Protein AF-A0AAN4ZC76-F1 (afdb_monomer_lite)

Radius of gyration: 26.22 Å; chains: 1; bounding box: 28×98×40 Å

Foldseek 3Di:
DDDDDDPPPPPPPVVVVVVVVVVVVVVVVVVVVVVVLVVPKPKPFPDPVLVVLLVVLCVPDPPPVQVSQVSSQVVCCVPPNDAKKKWKQAPVGIHIDHDADDDDDPGKIWTQDPRMIIIMDGHD

Sequence (124 aa):
GSHLSVNSRDQLSLHPIMTRLLLIFLLLTVTLYSARTMRSNDANCRSNKLKELILETIGMYPHQYSYQAKYLKQEAESRFGNWWSAVIVSDRGGYGMSAVYDEYRNTSCEMNLFDVYYWVGRTC

pLDDT: mean 74.57, std 17.0, range [35.72, 93.25]

Structure (mmCIF, N/CA/C/O backbone):
data_AF-A0AAN4ZC76-F1
#
_entry.id   AF-A0AAN4ZC76-F1
#
loop_
_atom_site.group_PDB
_atom_site.id
_atom_site.type_symbol
_atom_site.label_atom_id
_atom_site.label_alt_id
_atom_site.label_comp_id
_atom_site.label_asym_id
_atom_site.label_entity_id
_atom_site.label_seq_id
_atom_site.pdbx_PDB_ins_code
_atom_site.Cartn_x
_atom_site.Cartn_y
_atom_site.Cartn_z
_atom_site.occupancy
_atom_site.B_iso_or_equiv
_atom_site.auth_seq_id
_atom_site.auth_comp_id
_atom_site.auth_asym_id
_atom_site.auth_atom_id
_atom_site.pdbx_PDB_model_num
ATOM 1 N N . GLY A 1 1 ? 10.153 78.794 -26.821 1.00 36.81 1 GLY A N 1
ATOM 2 C CA . GLY A 1 1 ? 8.885 78.086 -27.066 1.00 36.81 1 GLY A CA 1
ATOM 3 C C . GLY A 1 1 ? 8.902 76.796 -26.284 1.00 36.81 1 GLY A C 1
ATOM 4 O O . GLY A 1 1 ? 9.776 75.977 -26.515 1.00 36.81 1 GLY A O 1
ATOM 5 N N . SER A 1 2 ? 8.014 76.670 -25.306 1.00 49.47 2 SER A N 1
ATOM 6 C CA . SER A 1 2 ? 7.822 75.496 -24.454 1.00 49.47 2 SER A CA 1
ATOM 7 C C . SER A 1 2 ? 7.065 74.399 -25.201 1.00 49.47 2 SER A C 1
ATOM 9 O O . SER A 1 2 ? 5.961 74.665 -25.664 1.00 49.47 2 SER A O 1
ATOM 11 N N . HIS A 1 3 ? 7.596 73.176 -25.261 1.00 41.91 3 HIS A N 1
ATOM 12 C CA . HIS A 1 3 ? 6.807 72.000 -25.637 1.00 41.91 3 HIS A CA 1
ATOM 13 C C . HIS A 1 3 ? 7.196 70.777 -24.789 1.00 41.91 3 HIS A C 1
ATOM 15 O O . HIS A 1 3 ? 8.240 70.166 -24.981 1.00 41.91 3 HIS A O 1
ATOM 21 N N . LEU A 1 4 ? 6.310 70.496 -23.826 1.00 47.53 4 LEU A N 1
ATOM 22 C CA . LEU A 1 4 ? 5.856 69.188 -23.337 1.00 47.53 4 LEU A CA 1
ATOM 23 C C . LEU A 1 4 ? 6.913 68.134 -22.953 1.00 47.53 4 LEU A C 1
ATOM 25 O O . LEU A 1 4 ? 7.309 67.284 -23.743 1.00 47.53 4 LEU A O 1
ATOM 29 N N . SER A 1 5 ? 7.233 68.119 -21.655 1.00 41.19 5 SER A N 1
ATOM 30 C CA . SER A 1 5 ? 7.713 66.933 -20.939 1.00 41.19 5 SER A CA 1
ATOM 31 C C . SER A 1 5 ? 6.567 65.920 -20.833 1.00 41.19 5 SER A C 1
ATOM 33 O O . SER A 1 5 ? 5.610 66.133 -20.086 1.00 41.19 5 SER A O 1
ATOM 35 N N . VAL A 1 6 ? 6.636 64.837 -21.610 1.00 50.28 6 VAL A N 1
ATOM 36 C CA . VAL A 1 6 ? 5.796 63.654 -21.395 1.00 50.28 6 VAL A CA 1
ATOM 37 C C . VAL A 1 6 ? 6.330 62.936 -20.157 1.00 50.28 6 VAL A C 1
ATOM 39 O O . VAL A 1 6 ? 7.500 62.569 -20.074 1.00 50.28 6 VAL A O 1
ATOM 42 N N . ASN A 1 7 ? 5.460 62.800 -19.162 1.00 49.47 7 ASN A N 1
ATOM 43 C CA . ASN A 1 7 ? 5.750 62.261 -17.843 1.00 49.47 7 ASN A CA 1
ATOM 44 C C . ASN A 1 7 ? 6.041 60.745 -17.920 1.00 49.47 7 ASN A C 1
ATOM 46 O O . ASN A 1 7 ? 5.136 59.927 -17.811 1.00 49.47 7 ASN A O 1
ATOM 50 N N . SER A 1 8 ? 7.310 60.357 -18.085 1.00 48.59 8 SER A N 1
ATOM 51 C CA . SER A 1 8 ? 7.774 58.952 -18.138 1.00 48.59 8 SER A CA 1
ATOM 52 C C . SER A 1 8 ? 7.783 58.210 -16.788 1.00 48.59 8 SER A C 1
ATOM 54 O O . SER A 1 8 ? 8.488 57.212 -16.637 1.00 48.59 8 SER A O 1
ATOM 56 N N . ARG A 1 9 ? 7.045 58.671 -15.768 1.00 48.72 9 ARG A N 1
ATOM 57 C CA . ARG A 1 9 ? 7.087 58.060 -14.423 1.00 48.72 9 ARG A CA 1
ATOM 58 C C . ARG A 1 9 ? 6.184 56.836 -14.243 1.00 48.72 9 ARG A C 1
ATOM 60 O O . ARG A 1 9 ? 6.401 56.093 -13.292 1.00 48.72 9 ARG A O 1
ATOM 67 N N . ASP A 1 10 ? 5.270 56.564 -15.173 1.00 49.28 10 ASP A N 1
ATOM 68 C CA . ASP A 1 10 ? 4.301 55.464 -15.029 1.00 49.28 10 ASP A CA 1
ATOM 69 C C . ASP A 1 10 ? 4.747 54.127 -15.653 1.00 49.28 10 ASP A C 1
ATOM 71 O O . ASP A 1 10 ? 4.089 53.108 -15.460 1.00 49.28 10 ASP A O 1
ATOM 75 N N . GLN A 1 11 ? 5.886 54.073 -16.359 1.00 48.59 11 GLN A N 1
ATOM 76 C CA . GLN A 1 11 ? 6.386 52.813 -16.942 1.00 48.59 11 GLN A CA 1
ATOM 77 C C . GLN A 1 11 ? 7.350 52.022 -16.042 1.00 48.59 11 GLN A C 1
ATOM 79 O O . GLN A 1 11 ? 7.559 50.832 -16.273 1.00 48.59 11 GLN A O 1
ATOM 84 N N . LEU A 1 12 ? 7.932 52.635 -15.004 1.00 52.31 12 LEU A N 1
ATOM 85 C CA . LEU A 1 12 ? 9.055 52.025 -14.276 1.00 52.31 12 LEU A CA 1
ATOM 86 C C . LEU A 1 12 ? 8.647 51.102 -13.109 1.00 52.31 12 LEU A C 1
ATOM 88 O O . LEU A 1 12 ? 9.490 50.387 -12.573 1.00 52.31 12 LEU A O 1
ATOM 92 N N . SER A 1 13 ? 7.372 51.082 -12.712 1.00 54.84 13 SER A N 1
ATOM 93 C CA . SER A 1 13 ? 6.875 50.272 -11.584 1.00 54.84 13 SER A CA 1
ATOM 94 C C . SER A 1 13 ? 6.079 49.028 -12.001 1.00 54.84 13 SER A C 1
ATOM 96 O O . SER A 1 13 ? 5.836 48.153 -11.169 1.00 54.84 13 SER A O 1
ATOM 98 N N . LEU A 1 14 ? 5.708 48.903 -13.282 1.00 56.44 14 LEU A N 1
ATOM 99 C CA . LEU A 1 14 ? 4.842 47.823 -13.771 1.00 56.44 14 LEU A CA 1
ATOM 100 C C . LEU A 1 14 ? 5.586 46.482 -13.905 1.00 56.44 14 LEU A C 1
ATOM 102 O O . LEU A 1 14 ? 5.042 45.429 -13.577 1.00 56.44 14 LEU A O 1
ATOM 106 N N . HIS A 1 15 ? 6.860 46.519 -14.307 1.00 61.53 15 HIS A N 1
ATOM 107 C CA . HIS A 1 15 ? 7.704 45.332 -14.481 1.00 61.53 15 HIS A CA 1
ATOM 108 C C . HIS A 1 15 ? 7.836 44.450 -13.225 1.00 61.53 15 HIS A C 1
ATOM 110 O O . HIS A 1 15 ? 7.554 43.256 -13.322 1.00 61.53 15 HIS A O 1
ATOM 116 N N . PRO A 1 16 ? 8.218 44.966 -12.039 1.00 66.06 16 PRO A N 1
ATOM 117 C CA . PRO A 1 16 ? 8.374 44.119 -10.856 1.00 66.06 16 PRO A CA 1
ATOM 118 C C . PRO A 1 16 ? 7.042 43.540 -10.358 1.00 66.06 16 PRO A C 1
ATOM 120 O O . PRO A 1 16 ? 7.027 42.443 -9.800 1.00 66.06 16 PRO A O 1
ATOM 123 N N . ILE A 1 17 ? 5.925 44.241 -10.577 1.00 75.81 17 ILE A N 1
ATOM 124 C CA . ILE A 1 17 ? 4.582 43.774 -10.205 1.00 75.81 17 ILE A CA 1
ATOM 125 C C . ILE A 1 17 ? 4.143 42.644 -11.142 1.00 75.81 17 ILE A C 1
ATOM 127 O O . ILE A 1 17 ? 3.708 41.593 -10.670 1.00 75.81 17 ILE A O 1
ATOM 131 N N . MET A 1 18 ? 4.332 42.808 -12.455 1.00 74.88 18 MET A N 1
ATOM 132 C CA . MET A 1 18 ? 4.025 41.773 -13.447 1.00 74.88 18 MET A CA 1
ATOM 133 C C . MET A 1 18 ? 4.874 40.513 -13.251 1.00 74.88 18 MET A C 1
ATOM 135 O O . MET A 1 18 ? 4.334 39.410 -13.299 1.00 74.88 18 MET A O 1
ATOM 139 N N . THR A 1 19 ? 6.169 40.647 -12.946 1.00 81.50 19 THR A N 1
ATOM 140 C CA . THR A 1 19 ? 7.039 39.492 -12.665 1.00 81.50 19 THR A CA 1
ATOM 141 C C . THR A 1 19 ? 6.596 38.737 -11.411 1.00 81.50 19 THR A C 1
ATOM 143 O O . THR A 1 19 ? 6.563 37.508 -11.411 1.00 81.50 19 THR A O 1
ATOM 146 N N . ARG A 1 20 ? 6.197 39.445 -10.344 1.00 83.50 20 ARG A N 1
ATOM 147 C CA . ARG A 1 20 ? 5.664 38.810 -9.125 1.00 83.50 20 ARG A CA 1
ATOM 148 C C . ARG A 1 20 ? 4.353 38.076 -9.392 1.00 83.50 20 ARG A C 1
ATOM 150 O O . ARG A 1 20 ? 4.195 36.950 -8.931 1.00 83.50 20 ARG A O 1
ATOM 157 N N . LEU A 1 21 ? 3.444 38.675 -10.160 1.00 87.81 21 LEU A N 1
ATOM 158 C CA . LEU A 1 21 ? 2.188 38.033 -10.550 1.00 87.81 21 LEU A CA 1
ATOM 159 C C . LEU A 1 21 ? 2.433 36.788 -11.410 1.00 87.81 21 LEU A C 1
ATOM 161 O O . LEU A 1 21 ? 1.814 35.759 -11.161 1.00 87.81 21 LEU A O 1
ATOM 165 N N . LEU A 1 22 ? 3.378 36.847 -12.353 1.00 87.19 22 LEU A N 1
ATOM 166 C CA . LEU A 1 22 ? 3.768 35.704 -13.182 1.00 87.19 22 LEU A CA 1
ATOM 167 C C . LEU A 1 22 ? 4.325 34.550 -12.333 1.00 87.19 22 LEU A C 1
ATOM 169 O O . LEU A 1 22 ? 3.943 33.402 -12.539 1.00 87.19 22 LEU A O 1
ATOM 173 N N . LEU A 1 23 ? 5.182 34.849 -11.350 1.00 88.00 23 LEU A N 1
ATOM 174 C CA . LEU A 1 23 ? 5.726 33.847 -10.429 1.00 88.00 23 LEU A CA 1
ATOM 175 C C . LEU A 1 23 ? 4.636 33.215 -9.558 1.00 88.00 23 LEU A C 1
ATOM 177 O O . LEU A 1 23 ? 4.621 31.998 -9.391 1.00 88.00 23 LEU A O 1
ATOM 181 N N . ILE A 1 24 ? 3.695 34.013 -9.044 1.00 89.94 24 ILE A N 1
ATOM 182 C CA . ILE A 1 24 ? 2.547 33.499 -8.282 1.00 89.94 24 ILE A CA 1
ATOM 183 C C . ILE A 1 24 ? 1.686 32.596 -9.170 1.00 89.94 24 ILE A C 1
ATOM 185 O O . ILE A 1 24 ? 1.283 31.518 -8.741 1.00 89.94 24 ILE A O 1
ATOM 189 N N . PHE A 1 25 ? 1.444 32.986 -10.422 1.00 90.31 25 PHE A N 1
ATOM 190 C CA . PHE A 1 25 ? 0.669 32.186 -11.367 1.00 90.31 25 PHE A CA 1
ATOM 191 C C . PHE A 1 25 ? 1.386 30.878 -11.742 1.00 90.31 25 PHE A C 1
ATOM 193 O O . PHE A 1 25 ? 0.756 29.824 -11.818 1.00 90.31 25 PHE A O 1
ATOM 200 N N . LEU A 1 26 ? 2.711 30.907 -11.908 1.00 88.19 26 LEU A N 1
ATOM 201 C CA . LEU A 1 26 ? 3.540 29.713 -12.101 1.00 88.19 26 LEU A CA 1
ATOM 202 C C . LEU A 1 26 ? 3.475 28.779 -10.886 1.00 88.19 26 LEU A C 1
ATOM 204 O O . LEU A 1 26 ? 3.246 27.585 -11.041 1.00 88.19 26 LEU A O 1
ATOM 208 N N . LEU A 1 27 ? 3.589 29.310 -9.669 1.00 88.69 27 LEU A N 1
ATOM 209 C CA . LEU A 1 27 ? 3.465 28.513 -8.444 1.00 88.69 27 LEU A CA 1
ATOM 210 C C . LEU A 1 27 ? 2.061 27.910 -8.294 1.00 88.69 27 LEU A C 1
ATOM 212 O O . LEU A 1 27 ? 1.918 26.737 -7.945 1.00 88.69 27 LEU A O 1
ATOM 216 N N . LEU A 1 28 ? 1.015 28.677 -8.607 1.00 87.81 28 LEU A N 1
ATOM 217 C CA . LEU A 1 28 ? -0.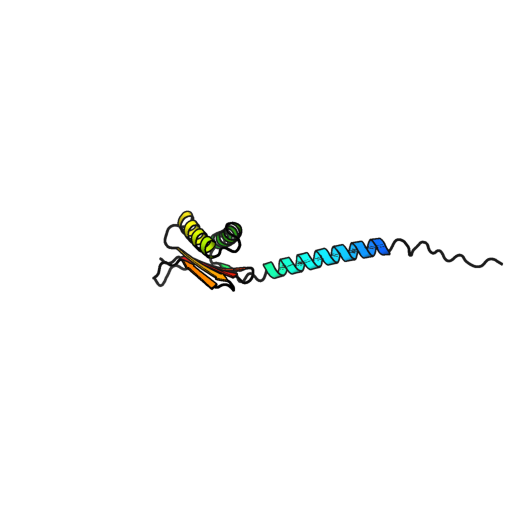368 28.199 -8.587 1.00 87.81 28 LEU A CA 1
ATOM 218 C C . LEU A 1 28 ? -0.605 27.112 -9.634 1.00 87.81 28 LEU A C 1
ATOM 220 O O . LEU A 1 28 ? -1.220 26.093 -9.339 1.00 87.81 28 LEU A O 1
ATOM 224 N N . THR A 1 29 ? -0.097 27.286 -10.852 1.00 85.38 29 THR A N 1
ATOM 225 C CA . THR A 1 29 ? -0.245 26.267 -11.896 1.00 85.38 29 THR A CA 1
ATOM 226 C C . THR A 1 29 ? 0.510 24.993 -11.526 1.00 85.38 29 THR A C 1
ATOM 228 O O . THR A 1 29 ? -0.090 23.924 -11.577 1.00 85.38 29 THR A O 1
ATOM 231 N N . VAL A 1 30 ? 1.756 25.080 -11.049 1.00 84.81 30 VAL A N 1
ATOM 232 C CA . VAL A 1 30 ? 2.531 23.912 -10.590 1.00 84.81 30 VAL A CA 1
ATOM 233 C C . VAL A 1 30 ? 1.828 23.172 -9.445 1.00 84.81 30 VAL A C 1
ATOM 235 O O . VAL A 1 30 ? 1.712 21.949 -9.500 1.00 84.81 30 VAL A O 1
ATOM 238 N N . THR A 1 31 ? 1.304 23.888 -8.445 1.00 78.31 31 THR A N 1
ATOM 239 C CA . THR A 1 31 ? 0.571 23.275 -7.316 1.00 78.31 31 THR A CA 1
ATOM 240 C C . THR A 1 31 ? -0.769 22.664 -7.736 1.00 78.31 31 THR A C 1
ATOM 242 O O . THR A 1 31 ? -1.157 21.615 -7.228 1.00 78.31 31 THR A O 1
ATOM 245 N N . LEU A 1 32 ? -1.472 23.262 -8.702 1.00 77.62 32 LEU A N 1
ATOM 246 C CA . LEU A 1 32 ? -2.707 22.701 -9.258 1.00 77.62 32 LEU A CA 1
ATOM 247 C C . LEU A 1 32 ? -2.445 21.469 -10.133 1.00 77.62 32 LEU A C 1
ATOM 249 O O . LEU A 1 32 ? -3.226 20.519 -10.083 1.00 77.62 32 LEU A O 1
ATOM 253 N N . TYR A 1 33 ? -1.363 21.457 -10.916 1.00 74.62 33 TYR A N 1
ATOM 254 C CA . TYR A 1 33 ? -0.961 20.292 -11.705 1.00 74.62 33 TYR A CA 1
ATOM 255 C C . TYR A 1 33 ? -0.566 19.115 -10.805 1.00 74.62 33 TYR A C 1
ATOM 257 O O . TYR A 1 33 ? -1.064 18.011 -11.020 1.00 74.62 33 TYR A O 1
ATOM 265 N N . SER A 1 34 ? 0.232 19.344 -9.758 1.00 66.69 34 SER A N 1
ATOM 266 C CA . SER A 1 34 ? 0.594 18.290 -8.799 1.00 66.69 34 SER A CA 1
ATOM 267 C C . SER A 1 34 ? -0.598 17.810 -7.961 1.00 66.69 34 SER A C 1
ATOM 269 O O . SER A 1 34 ? -0.732 16.619 -7.689 1.00 66.69 34 SER A O 1
ATOM 271 N N . ALA A 1 35 ? -1.536 18.695 -7.613 1.00 61.72 35 ALA A N 1
ATOM 272 C CA . ALA A 1 35 ? -2.777 18.289 -6.955 1.00 61.72 35 ALA A CA 1
ATOM 273 C C . ALA A 1 35 ? -3.676 17.431 -7.866 1.00 61.72 35 ALA A C 1
ATOM 275 O O . ALA A 1 35 ? -4.382 16.549 -7.376 1.00 61.72 35 ALA A O 1
ATOM 276 N N . ARG A 1 36 ? -3.667 17.674 -9.187 1.00 58.88 36 ARG A N 1
ATOM 277 C CA . ARG A 1 36 ? -4.429 16.887 -10.172 1.00 58.88 36 ARG A CA 1
ATOM 278 C C . ARG A 1 36 ? -3.829 15.506 -10.408 1.00 58.88 36 ARG A C 1
ATOM 280 O O . ARG A 1 36 ? -4.594 14.546 -10.434 1.00 58.88 36 ARG A O 1
ATOM 287 N N . THR A 1 37 ? -2.505 15.380 -10.510 1.00 53.72 37 THR A N 1
ATOM 288 C CA . THR A 1 37 ? -1.853 14.059 -10.598 1.00 53.72 37 THR A CA 1
ATOM 289 C C . THR A 1 37 ? -2.116 13.223 -9.345 1.00 53.72 37 THR A C 1
ATOM 291 O O . THR A 1 37 ? -2.341 12.024 -9.447 1.00 53.72 37 THR A O 1
ATOM 294 N N . MET A 1 38 ? -2.237 13.859 -8.176 1.00 54.00 38 MET A N 1
ATOM 295 C CA . MET A 1 38 ? -2.627 13.188 -6.929 1.00 54.00 38 MET A CA 1
ATOM 296 C C . MET A 1 38 ? -4.121 12.805 -6.863 1.00 54.00 38 MET A C 1
ATOM 298 O O . MET A 1 38 ? -4.525 12.019 -6.004 1.00 54.00 38 MET A O 1
ATOM 302 N N . ARG A 1 39 ? -4.967 13.364 -7.741 1.00 49.28 39 ARG A N 1
ATOM 303 C CA . ARG A 1 39 ? -6.428 13.153 -7.764 1.00 49.28 39 ARG A CA 1
ATOM 304 C C . ARG A 1 39 ? -6.901 12.116 -8.779 1.00 49.28 39 ARG A C 1
ATOM 306 O O . ARG A 1 39 ? -8.047 11.694 -8.664 1.00 49.28 39 ARG A O 1
ATOM 313 N N . SER A 1 40 ? -6.039 11.653 -9.685 1.00 45.06 40 SER A N 1
ATOM 314 C CA . SER A 1 40 ? -6.251 10.424 -10.470 1.00 45.06 40 SER A CA 1
ATOM 315 C C . SER A 1 40 ? -6.018 9.184 -9.593 1.00 45.06 40 SER A C 1
ATOM 317 O O . SER A 1 40 ? -5.237 8.295 -9.910 1.00 45.06 40 SER A O 1
ATOM 319 N N . ASN A 1 41 ? -6.643 9.193 -8.419 1.00 55.59 41 ASN A N 1
ATOM 320 C CA . ASN A 1 41 ? -6.615 8.139 -7.427 1.00 55.59 41 ASN A CA 1
ATOM 321 C C . ASN A 1 41 ? -7.830 7.256 -7.719 1.00 55.59 41 ASN A C 1
ATOM 323 O O . ASN A 1 41 ? -8.898 7.471 -7.140 1.00 55.59 41 ASN A O 1
ATOM 327 N N . ASP A 1 42 ? -7.678 6.291 -8.626 1.00 60.72 42 ASP A N 1
ATOM 328 C CA . ASP A 1 42 ? -8.630 5.185 -8.774 1.00 60.72 42 ASP A CA 1
ATOM 329 C C . ASP A 1 42 ? -8.508 4.294 -7.532 1.00 60.72 42 ASP A C 1
ATOM 331 O O . ASP A 1 42 ? -7.892 3.231 -7.536 1.00 60.72 42 ASP A O 1
ATOM 335 N N . ALA A 1 43 ? -8.998 4.816 -6.409 1.00 67.38 43 ALA A N 1
ATOM 336 C CA . ALA A 1 43 ? -8.962 4.167 -5.116 1.00 67.38 43 ALA A CA 1
ATOM 337 C C . ALA A 1 43 ? -10.268 3.389 -4.930 1.00 67.38 43 ALA A C 1
ATOM 339 O O . ALA A 1 43 ? -11.279 3.945 -4.496 1.00 67.38 43 ALA A O 1
ATOM 340 N N . ASN A 1 44 ? -10.250 2.101 -5.252 1.00 77.88 44 ASN A N 1
ATOM 341 C CA . ASN A 1 44 ? -11.355 1.186 -4.999 1.00 77.88 44 ASN A CA 1
ATOM 342 C C . ASN A 1 44 ? -11.194 0.579 -3.600 1.00 77.88 44 ASN A C 1
ATOM 344 O O . ASN A 1 44 ? -10.737 -0.549 -3.431 1.00 77.88 44 ASN A O 1
ATOM 348 N N . CYS A 1 45 ? -11.509 1.364 -2.570 1.00 78.00 45 CYS A N 1
ATOM 349 C CA . CYS A 1 45 ? -11.326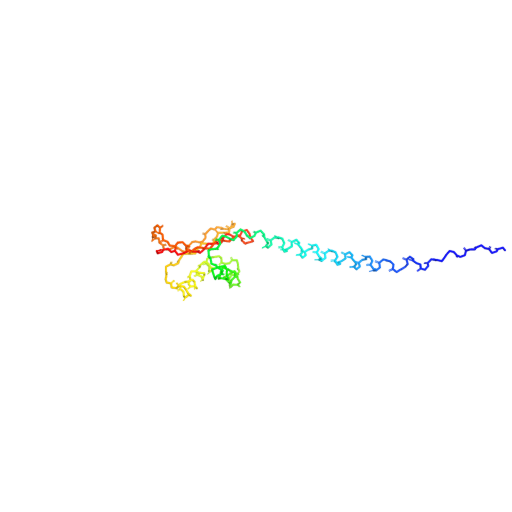 0.954 -1.179 1.00 78.00 45 CYS A CA 1
ATOM 350 C C . CYS A 1 45 ? -12.656 0.805 -0.457 1.00 78.00 45 CYS A C 1
ATOM 352 O O . CYS A 1 45 ? -13.393 1.772 -0.273 1.00 78.00 45 CYS A O 1
ATOM 354 N N . ARG A 1 46 ? -12.931 -0.409 0.033 1.00 74.06 46 ARG A N 1
ATOM 355 C CA . ARG A 1 46 ? -14.117 -0.701 0.856 1.00 74.06 46 ARG A CA 1
ATOM 356 C C . ARG A 1 46 ? -14.019 -0.114 2.271 1.00 74.06 46 ARG A C 1
ATOM 358 O O . ARG A 1 46 ? -15.027 -0.039 2.965 1.00 74.06 46 ARG A O 1
ATOM 365 N N . SER A 1 47 ? -12.823 0.309 2.699 1.00 73.06 47 SER A N 1
ATOM 366 C CA . SER A 1 47 ? -12.558 0.896 4.019 1.00 73.06 47 SER A CA 1
ATOM 367 C C . SER A 1 47 ? -11.527 2.027 3.955 1.00 73.06 47 SER A C 1
ATOM 369 O O . SER A 1 47 ? -10.431 1.851 3.418 1.00 73.06 47 SER A O 1
ATOM 371 N N . ASN A 1 48 ? -11.836 3.164 4.593 1.00 76.81 48 ASN A N 1
ATOM 372 C CA . ASN A 1 48 ? -10.895 4.282 4.757 1.00 76.81 48 ASN A CA 1
ATOM 373 C C . ASN A 1 48 ? -9.660 3.890 5.580 1.00 76.81 48 ASN A C 1
ATOM 375 O O . ASN A 1 48 ? -8.581 4.422 5.348 1.00 76.81 48 ASN A O 1
ATOM 379 N N . LYS A 1 49 ? -9.790 2.918 6.490 1.00 79.12 49 LYS A N 1
ATOM 380 C CA . LYS A 1 49 ? -8.662 2.420 7.287 1.00 79.12 49 LYS A CA 1
ATOM 381 C C . LYS A 1 49 ? -7.651 1.631 6.462 1.00 79.12 49 LYS A C 1
ATOM 383 O O . LYS A 1 49 ? -6.461 1.713 6.736 1.00 79.12 49 LYS A O 1
ATOM 388 N N . LEU A 1 50 ? -8.101 0.934 5.418 1.00 83.00 50 LEU A N 1
ATOM 389 C CA . LEU A 1 50 ? -7.190 0.285 4.473 1.00 83.00 50 LEU A CA 1
ATOM 390 C C . LEU A 1 50 ? -6.503 1.300 3.561 1.00 83.00 50 LEU A C 1
ATOM 392 O O . LEU A 1 50 ? -5.315 1.169 3.289 1.00 83.00 50 LEU A O 1
ATOM 396 N N . LYS A 1 51 ? -7.227 2.345 3.150 1.00 85.56 51 LYS A N 1
ATOM 397 C CA . LYS A 1 51 ? -6.643 3.460 2.400 1.00 85.56 51 LYS A CA 1
ATOM 398 C C . LYS A 1 51 ? -5.542 4.160 3.202 1.00 85.56 51 LYS A C 1
ATOM 400 O O . LYS A 1 51 ? -4.456 4.376 2.679 1.00 85.56 51 LYS A O 1
ATOM 405 N N . GLU A 1 52 ? -5.811 4.487 4.467 1.00 86.31 52 GLU A N 1
ATOM 406 C CA . GLU A 1 52 ? -4.815 5.050 5.393 1.00 86.31 52 GLU A CA 1
ATOM 407 C C . GLU A 1 52 ? -3.590 4.134 5.512 1.00 86.31 52 GLU A C 1
ATOM 409 O O . GLU A 1 52 ? -2.463 4.611 5.414 1.00 86.31 52 GLU A O 1
ATOM 414 N N . LEU A 1 53 ? -3.803 2.820 5.632 1.00 89.06 53 LEU A N 1
ATOM 415 C CA . LEU A 1 53 ? -2.719 1.849 5.744 1.00 89.06 53 LEU A CA 1
ATOM 416 C C . LEU A 1 53 ? -1.841 1.760 4.479 1.00 89.06 53 LEU A C 1
ATOM 418 O O . LEU A 1 53 ? -0.615 1.678 4.588 1.00 89.06 53 LEU A O 1
ATOM 422 N N . ILE A 1 54 ? -2.434 1.797 3.279 1.00 90.31 54 ILE A N 1
ATOM 423 C CA . ILE A 1 54 ? -1.663 1.854 2.025 1.00 90.31 54 ILE A CA 1
ATOM 424 C C . ILE A 1 54 ? -0.822 3.138 1.988 1.00 90.31 54 ILE A C 1
ATOM 426 O O . ILE A 1 54 ? 0.369 3.080 1.692 1.00 90.31 54 ILE A O 1
ATOM 430 N N . LEU A 1 55 ? -1.405 4.287 2.343 1.00 90.88 55 LEU A N 1
ATOM 431 C CA . LEU A 1 55 ? -0.689 5.568 2.361 1.00 90.88 55 LEU A CA 1
ATOM 432 C C . LEU A 1 55 ? 0.467 5.585 3.375 1.00 90.88 55 LEU A C 1
ATOM 434 O O . LEU A 1 55 ? 1.537 6.104 3.069 1.00 90.88 55 LEU A O 1
ATOM 438 N N . GLU A 1 56 ? 0.276 4.986 4.550 1.00 90.75 56 GLU A N 1
ATOM 439 C CA . GLU A 1 56 ? 1.322 4.818 5.567 1.00 90.75 56 GLU A CA 1
ATOM 440 C C . GLU A 1 56 ? 2.468 3.932 5.053 1.00 90.75 56 GLU A C 1
ATOM 442 O O . GLU A 1 56 ? 3.640 4.296 5.156 1.00 90.75 56 GLU A O 1
ATOM 447 N N . THR A 1 57 ? 2.130 2.808 4.414 1.00 90.94 57 THR A N 1
ATOM 448 C CA . THR A 1 57 ? 3.100 1.855 3.848 1.00 90.94 57 THR A CA 1
ATOM 449 C C . THR A 1 57 ? 4.035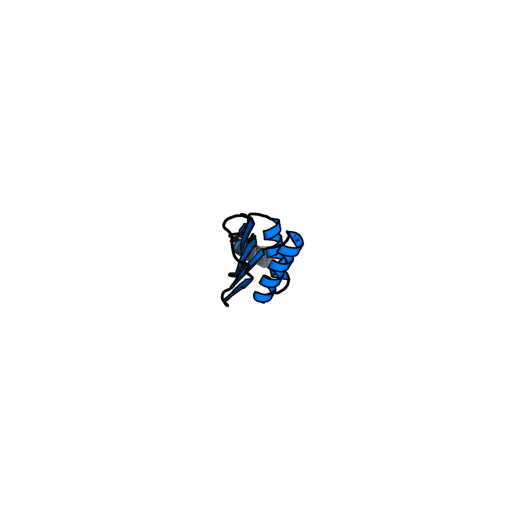 2.516 2.834 1.00 90.94 57 THR A C 1
ATOM 451 O O . THR A 1 57 ? 5.241 2.255 2.839 1.00 90.94 57 THR A O 1
ATOM 454 N N . ILE A 1 58 ? 3.497 3.388 1.977 1.00 89.06 58 ILE A N 1
ATOM 455 C CA . ILE A 1 58 ? 4.270 4.090 0.941 1.00 89.06 58 ILE A CA 1
ATOM 456 C C . ILE A 1 58 ? 5.396 4.930 1.558 1.00 89.06 58 ILE A C 1
ATOM 458 O O . ILE A 1 58 ? 6.479 5.027 0.978 1.00 89.06 58 ILE A O 1
ATOM 462 N N . GLY A 1 59 ? 5.168 5.496 2.748 1.00 87.31 59 GLY A N 1
ATOM 463 C CA . GLY A 1 59 ? 6.152 6.311 3.459 1.00 87.31 59 GLY A CA 1
ATOM 464 C C . GLY A 1 59 ? 7.275 5.522 4.141 1.00 87.31 59 GLY A C 1
ATOM 465 O O . GLY A 1 59 ? 8.339 6.087 4.380 1.00 87.31 59 GLY A O 1
ATOM 466 N N . MET A 1 60 ? 7.077 4.233 4.441 1.00 85.38 60 MET A N 1
ATOM 467 C CA . MET A 1 60 ? 7.998 3.462 5.294 1.00 85.38 60 MET A CA 1
ATOM 468 C C . MET A 1 60 ? 9.193 2.859 4.541 1.00 85.38 60 MET A C 1
ATOM 470 O O . MET A 1 60 ? 10.281 2.754 5.104 1.00 85.38 60 MET A O 1
ATOM 474 N N . TYR A 1 61 ? 9.026 2.487 3.267 1.00 84.06 61 TYR A N 1
ATOM 475 C CA . TYR A 1 61 ? 10.073 1.813 2.479 1.00 84.06 61 TYR A CA 1
ATOM 476 C C . TYR A 1 61 ? 10.092 2.295 1.022 1.00 84.06 61 TYR A C 1
ATOM 478 O O . TYR A 1 61 ? 9.708 1.544 0.121 1.00 84.06 61 TYR A O 1
ATOM 486 N N . PRO A 1 62 ? 10.498 3.546 0.746 1.00 82.31 62 PRO A N 1
ATOM 487 C CA . PRO A 1 62 ? 10.392 4.132 -0.588 1.00 82.31 62 PRO A CA 1
ATOM 488 C C . PRO A 1 62 ? 11.132 3.289 -1.636 1.00 82.31 62 PRO A C 1
ATOM 490 O O . PRO A 1 62 ? 12.283 2.899 -1.441 1.00 82.31 62 PRO A O 1
ATOM 493 N N . HIS A 1 63 ? 10.446 2.994 -2.745 1.00 81.06 63 HIS A N 1
ATOM 494 C CA . HIS A 1 63 ? 10.932 2.191 -3.882 1.00 81.06 63 HIS A CA 1
ATOM 495 C C . HIS A 1 63 ? 11.339 0.739 -3.566 1.00 81.06 63 HIS A C 1
ATOM 497 O O . HIS A 1 63 ? 11.894 0.053 -4.424 1.00 81.06 63 HIS A O 1
ATOM 503 N N . GLN A 1 64 ? 11.048 0.249 -2.360 1.00 88.12 64 GLN A N 1
ATOM 504 C CA . GLN A 1 64 ? 11.335 -1.116 -1.924 1.00 88.12 64 GLN A CA 1
ATOM 505 C C . GLN A 1 64 ? 10.033 -1.916 -1.816 1.00 88.12 64 GLN A C 1
ATOM 507 O O . GLN A 1 64 ? 9.576 -2.268 -0.729 1.00 88.12 64 GLN A O 1
ATOM 512 N N . TYR A 1 65 ? 9.412 -2.190 -2.962 1.00 89.44 65 TYR A N 1
ATOM 513 C CA . TYR A 1 65 ? 8.045 -2.720 -3.042 1.00 89.44 65 TYR A CA 1
ATOM 514 C C . TYR A 1 65 ? 7.851 -4.088 -2.366 1.00 89.44 65 TYR A C 1
ATOM 516 O O . TYR A 1 65 ? 6.790 -4.349 -1.807 1.00 89.44 65 TYR A O 1
ATOM 524 N N . SER A 1 66 ? 8.879 -4.940 -2.326 1.00 87.50 66 SER A N 1
ATOM 525 C CA . SER A 1 66 ? 8.839 -6.204 -1.575 1.00 87.50 66 SER A CA 1
ATOM 526 C C . SER A 1 66 ? 8.699 -5.986 -0.063 1.00 87.50 66 SER A C 1
ATOM 528 O O . SER A 1 66 ? 7.900 -6.653 0.597 1.00 87.50 66 SER A O 1
ATOM 530 N N . TYR A 1 67 ? 9.442 -5.024 0.488 1.00 90.38 67 TYR A N 1
ATOM 531 C CA . TYR A 1 67 ? 9.365 -4.645 1.898 1.00 90.38 67 TYR A CA 1
ATOM 532 C C . TYR A 1 67 ? 8.051 -3.935 2.209 1.00 90.38 67 TYR A C 1
ATOM 534 O O . TYR A 1 67 ? 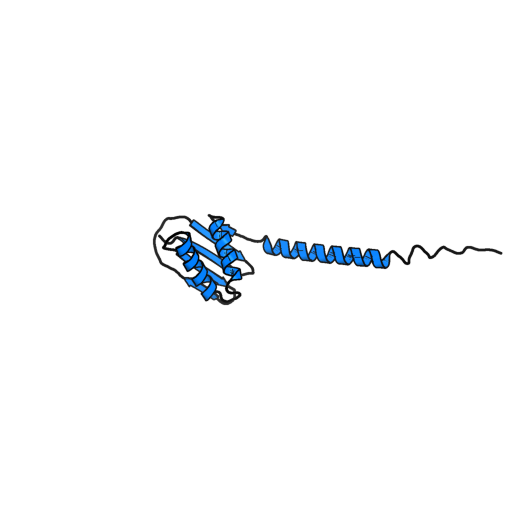7.431 -4.239 3.225 1.00 90.38 67 TYR A O 1
ATOM 542 N N . GLN A 1 68 ? 7.583 -3.070 1.305 1.00 92.12 68 GLN A N 1
ATOM 543 C CA . GLN A 1 68 ? 6.262 -2.453 1.411 1.00 92.12 68 GLN A CA 1
ATOM 544 C C . GLN A 1 68 ? 5.147 -3.507 1.451 1.00 92.12 68 GLN A C 1
ATOM 546 O O . GLN A 1 68 ? 4.299 -3.450 2.332 1.00 92.12 68 GLN A O 1
ATOM 551 N N . ALA A 1 69 ? 5.165 -4.508 0.564 1.00 91.62 69 ALA A N 1
ATOM 552 C CA . ALA A 1 69 ? 4.141 -5.554 0.529 1.00 91.62 69 ALA A CA 1
ATOM 553 C C . ALA A 1 69 ? 4.155 -6.409 1.806 1.00 91.62 69 ALA A C 1
ATOM 555 O O . ALA A 1 69 ? 3.102 -6.729 2.361 1.00 91.62 69 ALA A O 1
ATOM 556 N N . LYS A 1 70 ? 5.351 -6.742 2.313 1.00 91.50 70 LYS A N 1
ATOM 557 C CA . LYS A 1 70 ? 5.508 -7.449 3.590 1.00 91.50 70 LYS A CA 1
ATOM 558 C C . LYS A 1 70 ? 4.956 -6.629 4.759 1.00 91.50 70 LYS A C 1
ATOM 560 O O . LYS A 1 70 ? 4.196 -7.171 5.557 1.00 91.50 70 LYS A O 1
ATOM 565 N N . TYR A 1 71 ? 5.319 -5.352 4.841 1.00 93.25 71 TYR A N 1
ATOM 566 C CA . TYR A 1 71 ? 4.855 -4.443 5.886 1.00 93.25 71 TYR A CA 1
ATOM 567 C C . TYR A 1 71 ? 3.334 -4.262 5.841 1.00 93.25 71 TYR A C 1
ATOM 569 O O . TYR A 1 71 ? 2.665 -4.463 6.848 1.00 93.25 71 TYR A O 1
ATOM 577 N N . LEU A 1 72 ? 2.779 -3.996 4.656 1.00 93.19 72 LEU A N 1
ATOM 578 C CA . LEU A 1 72 ? 1.343 -3.819 4.434 1.00 93.19 72 LEU A CA 1
ATOM 579 C C . LEU A 1 72 ? 0.535 -5.028 4.909 1.00 93.19 72 LEU A C 1
ATOM 581 O O . LEU A 1 72 ? -0.472 -4.868 5.597 1.00 93.19 72 LEU A O 1
ATOM 585 N N . LYS A 1 73 ? 1.001 -6.242 4.592 1.00 92.00 73 LYS A N 1
ATOM 586 C CA . LYS A 1 73 ? 0.395 -7.473 5.104 1.00 92.00 73 LYS A CA 1
ATOM 587 C C . LYS A 1 73 ? 0.465 -7.542 6.633 1.00 92.00 73 LYS A C 1
ATOM 589 O O . LYS A 1 73 ? -0.560 -7.759 7.270 1.00 92.00 73 LYS A O 1
ATOM 594 N N . GLN A 1 74 ? 1.655 -7.373 7.211 1.00 92.69 74 GLN A N 1
ATOM 595 C CA . GLN A 1 74 ? 1.870 -7.517 8.656 1.00 92.69 74 GLN A CA 1
ATOM 596 C C . GLN A 1 74 ? 1.043 -6.515 9.468 1.00 92.69 74 GLN A C 1
ATOM 598 O O . GLN A 1 74 ? 0.447 -6.877 10.479 1.00 92.69 74 GLN A O 1
ATOM 603 N N . GLU A 1 75 ? 0.955 -5.271 9.006 1.00 93.19 75 GLU A N 1
ATOM 604 C CA . GLU A 1 75 ? 0.132 -4.249 9.644 1.00 93.19 75 GLU A CA 1
ATOM 605 C C . GLU A 1 75 ? -1.364 -4.522 9.482 1.00 93.19 75 GLU A C 1
ATOM 607 O O . GLU A 1 75 ? -2.126 -4.312 10.425 1.00 93.19 75 GLU A O 1
ATOM 612 N N . ALA A 1 76 ? -1.803 -5.031 8.327 1.00 89.25 76 ALA A N 1
ATOM 613 C CA . ALA A 1 76 ? -3.193 -5.437 8.152 1.00 89.25 76 ALA A CA 1
ATOM 614 C C . ALA A 1 76 ? -3.564 -6.584 9.110 1.00 89.25 76 ALA A C 1
ATOM 616 O O . ALA A 1 76 ? -4.612 -6.530 9.756 1.00 89.25 76 ALA A O 1
ATOM 617 N N . GLU A 1 77 ? -2.676 -7.571 9.264 1.00 89.50 77 GLU A N 1
ATOM 618 C CA . GLU A 1 77 ? -2.839 -8.677 10.214 1.00 89.50 77 GLU A CA 1
ATOM 619 C C . GLU A 1 77 ? -2.860 -8.190 11.670 1.00 89.50 77 GLU A C 1
ATOM 621 O O . GLU A 1 77 ? -3.732 -8.580 12.446 1.00 89.50 77 GLU A O 1
ATOM 626 N N . SER A 1 78 ? -1.950 -7.282 12.026 1.00 89.56 78 SER A N 1
ATOM 627 C CA . SER A 1 78 ? -1.847 -6.695 13.367 1.00 89.56 78 SER A CA 1
ATOM 628 C C . SER A 1 78 ? -3.083 -5.870 13.747 1.00 89.56 78 SER A C 1
ATOM 630 O O . SER A 1 78 ? -3.622 -6.006 14.846 1.00 89.56 78 SER A O 1
ATOM 632 N N . ARG A 1 79 ? -3.577 -5.027 12.829 1.00 84.81 79 ARG A N 1
ATOM 633 C CA . ARG A 1 79 ? -4.665 -4.070 13.102 1.00 84.81 79 ARG A CA 1
ATOM 634 C C . ARG A 1 79 ? -6.055 -4.662 12.921 1.00 84.81 79 ARG A C 1
ATOM 636 O O . ARG A 1 79 ? -7.000 -4.221 13.573 1.00 84.81 79 ARG A O 1
ATOM 643 N N . PHE A 1 80 ? -6.200 -5.623 12.012 1.00 83.12 80 PHE A N 1
ATOM 644 C CA . PHE A 1 80 ? -7.503 -6.131 11.595 1.00 83.12 80 PHE A CA 1
ATOM 645 C C . PHE A 1 80 ? -7.637 -7.646 11.760 1.00 83.12 80 PHE A C 1
ATOM 647 O O . PHE A 1 80 ? -8.628 -8.202 11.295 1.00 83.12 80 PHE A O 1
ATOM 654 N N . GLY A 1 81 ? -6.697 -8.322 12.421 1.00 81.56 81 GLY A N 1
ATOM 655 C CA . GLY A 1 81 ? -6.696 -9.777 12.585 1.00 81.56 81 GLY A CA 1
ATOM 656 C C . GLY A 1 81 ? -6.164 -10.508 11.352 1.00 81.56 81 GLY A C 1
ATOM 657 O O . GLY A 1 81 ? -5.930 -9.898 10.318 1.00 81.56 81 GLY A O 1
ATOM 658 N N . ASN A 1 82 ? -5.970 -11.818 11.468 1.00 82.00 82 ASN A N 1
ATOM 659 C CA . ASN A 1 82 ? -5.208 -12.625 10.508 1.00 82.00 82 ASN A CA 1
ATOM 660 C C . ASN A 1 82 ? -5.826 -12.709 9.093 1.00 82.00 82 ASN A C 1
ATOM 662 O O . ASN A 1 82 ? -6.964 -12.298 8.863 1.00 82.00 82 ASN A O 1
ATOM 666 N N . TRP A 1 83 ? -5.066 -13.321 8.173 1.00 84.12 83 TRP A N 1
ATOM 667 C CA . TRP A 1 83 ? -5.465 -13.676 6.800 1.00 84.12 83 TRP A CA 1
ATOM 668 C C . TRP A 1 83 ? -5.631 -12.480 5.865 1.00 84.12 83 TRP A C 1
ATOM 670 O O . TRP A 1 83 ? -6.706 -12.214 5.318 1.00 84.12 83 TRP A O 1
ATOM 680 N N . TRP A 1 84 ? -4.517 -11.783 5.658 1.00 86.25 84 TRP A N 1
ATOM 681 C CA . TRP A 1 84 ? -4.412 -10.731 4.659 1.00 86.25 84 TRP A CA 1
ATOM 682 C C . TRP A 1 84 ? -3.379 -11.072 3.602 1.00 86.25 84 TRP A C 1
ATOM 684 O O . TRP A 1 84 ? -2.339 -11.681 3.869 1.00 86.25 84 TRP A O 1
ATOM 694 N N . SER A 1 85 ? -3.669 -10.610 2.396 1.00 87.88 85 SER A N 1
ATOM 695 C CA . SER A 1 85 ? -2.750 -10.632 1.275 1.00 87.88 85 SER A CA 1
ATOM 696 C C . SER A 1 85 ? -2.516 -9.210 0.785 1.00 87.88 85 SER A C 1
ATOM 698 O O . SER A 1 85 ? -3.424 -8.379 0.803 1.00 87.88 85 SER A O 1
ATOM 700 N N . ALA A 1 86 ? -1.287 -8.934 0.361 1.00 90.25 86 ALA A N 1
ATOM 701 C CA . ALA A 1 86 ? -0.875 -7.637 -0.155 1.00 90.25 86 ALA A CA 1
ATOM 702 C C . ALA A 1 86 ? -0.124 -7.831 -1.472 1.00 90.25 86 ALA A C 1
ATOM 704 O O . ALA A 1 86 ? 0.744 -8.702 -1.576 1.00 90.25 86 ALA A O 1
ATOM 705 N N . VAL A 1 87 ? -0.463 -7.030 -2.476 1.00 90.06 87 VAL A N 1
ATOM 706 C CA . VAL A 1 87 ? 0.154 -7.054 -3.801 1.00 90.06 87 VAL A CA 1
ATOM 707 C C . VAL A 1 87 ? 0.522 -5.630 -4.183 1.00 90.06 87 VAL A C 1
ATOM 709 O O . VAL A 1 87 ? -0.305 -4.728 -4.096 1.00 90.06 87 VAL A O 1
ATOM 712 N N . ILE A 1 88 ? 1.767 -5.429 -4.602 1.00 89.62 88 ILE A N 1
ATOM 713 C CA . ILE A 1 88 ? 2.259 -4.148 -5.103 1.00 89.62 88 ILE A CA 1
ATOM 714 C C . ILE A 1 88 ? 2.901 -4.397 -6.462 1.00 89.62 88 ILE A C 1
ATOM 716 O O . ILE A 1 88 ? 3.822 -5.204 -6.569 1.00 89.62 88 ILE A O 1
ATOM 720 N N . VAL A 1 89 ? 2.410 -3.730 -7.501 1.00 87.56 89 VAL A N 1
ATOM 721 C CA . VAL A 1 89 ? 2.910 -3.867 -8.872 1.00 87.56 89 VAL A CA 1
ATO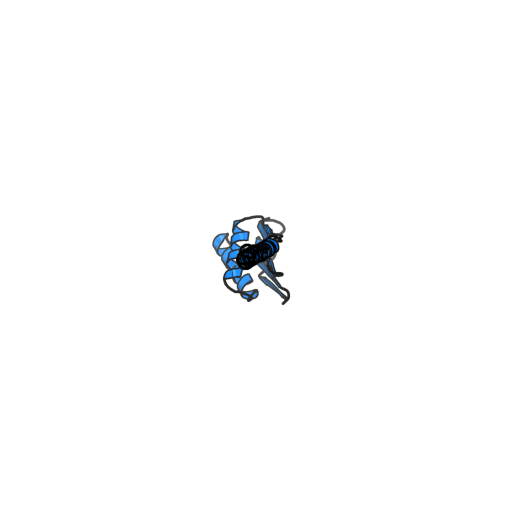M 722 C C . VAL A 1 89 ? 3.432 -2.523 -9.339 1.00 87.56 89 VAL A C 1
ATOM 724 O O . VAL A 1 89 ? 2.683 -1.554 -9.387 1.00 87.56 89 VAL A O 1
ATOM 727 N N . SER A 1 90 ? 4.712 -2.476 -9.690 1.00 84.25 90 SER A N 1
ATOM 728 C CA . SER A 1 90 ? 5.324 -1.322 -10.345 1.00 84.25 90 SER A CA 1
ATOM 729 C C . SER A 1 90 ? 5.788 -1.698 -11.753 1.00 84.25 90 SER A C 1
ATOM 731 O O . SER A 1 90 ? 5.826 -2.872 -12.130 1.00 84.25 90 SER A O 1
ATOM 733 N N . ASP A 1 91 ? 6.216 -0.692 -12.507 1.00 75.94 91 ASP A N 1
ATOM 734 C CA . ASP A 1 91 ? 7.012 -0.800 -13.736 1.00 75.94 91 ASP A CA 1
ATOM 735 C C . ASP A 1 91 ? 8.186 -1.808 -13.686 1.00 75.94 91 ASP A C 1
ATOM 737 O O . ASP A 1 91 ? 8.590 -2.343 -14.717 1.00 75.94 91 ASP A O 1
ATOM 741 N N . ARG A 1 92 ? 8.731 -2.093 -12.497 1.00 68.69 92 ARG A N 1
ATOM 742 C CA . ARG A 1 92 ? 9.874 -2.992 -12.258 1.00 68.69 92 ARG A CA 1
ATOM 743 C C . ARG A 1 92 ? 9.467 -4.420 -11.890 1.00 68.69 92 ARG A C 1
ATOM 745 O O . ARG A 1 92 ? 10.346 -5.260 -11.705 1.00 68.69 92 ARG A O 1
ATOM 752 N N . GLY A 1 93 ? 8.169 -4.701 -11.775 1.00 69.25 93 GLY A N 1
ATOM 753 C CA . GLY A 1 93 ? 7.637 -6.026 -11.461 1.00 69.25 93 GLY A CA 1
ATOM 754 C C . GLY A 1 93 ? 6.568 -6.026 -10.366 1.00 69.25 93 GLY A C 1
ATOM 755 O O . GLY A 1 93 ? 6.338 -5.035 -9.672 1.00 69.25 93 GLY A O 1
ATOM 756 N N . GLY A 1 94 ? 5.896 -7.172 -10.225 1.00 66.00 94 GLY A N 1
ATOM 757 C CA . GLY A 1 94 ? 4.873 -7.416 -9.210 1.00 66.00 94 GLY A CA 1
ATOM 758 C C . GLY A 1 94 ? 5.417 -8.168 -7.999 1.00 66.00 94 GLY A C 1
ATOM 759 O O . GLY A 1 94 ? 6.080 -9.193 -8.142 1.00 66.00 94 GLY A O 1
ATOM 760 N N . TYR A 1 95 ? 5.092 -7.683 -6.805 1.00 64.62 95 TYR A N 1
ATOM 761 C CA . TYR A 1 95 ? 5.420 -8.308 -5.529 1.00 64.62 95 TYR A CA 1
ATOM 762 C C . TYR A 1 95 ? 4.123 -8.693 -4.824 1.00 64.62 95 TYR A C 1
ATOM 764 O O . TYR A 1 95 ? 3.365 -7.826 -4.394 1.00 64.62 95 TYR A O 1
ATOM 772 N N . GLY A 1 96 ? 3.857 -9.995 -4.721 1.00 56.88 96 GLY A N 1
ATOM 773 C CA . GLY A 1 96 ? 2.677 -10.532 -4.049 1.00 56.88 96 GLY A CA 1
ATOM 774 C C . GLY A 1 96 ? 3.048 -11.319 -2.799 1.00 56.88 96 GLY A C 1
ATOM 775 O O . GLY A 1 96 ? 3.877 -12.223 -2.853 1.00 56.88 96 GLY A O 1
ATOM 776 N N . MET A 1 97 ? 2.403 -11.003 -1.679 1.00 57.88 97 MET A N 1
ATOM 777 C CA . MET A 1 97 ? 2.398 -11.814 -0.464 1.00 57.88 97 MET A CA 1
ATOM 778 C C . MET A 1 97 ? 0.981 -12.359 -0.297 1.00 57.88 97 MET A C 1
ATOM 780 O O . MET A 1 97 ? 0.107 -11.647 0.194 1.00 57.88 97 MET A O 1
ATOM 784 N N . SER A 1 98 ? 0.740 -13.593 -0.751 1.00 51.38 98 SER A N 1
ATOM 785 C CA . SER A 1 98 ? -0.580 -14.236 -0.704 1.00 51.38 98 SER A CA 1
ATOM 786 C C . SER A 1 98 ? -0.651 -15.357 0.337 1.00 51.38 98 SER A C 1
ATOM 788 O O . SER A 1 98 ? 0.321 -16.083 0.548 1.00 51.38 98 SER A O 1
ATOM 790 N N . ALA A 1 99 ? -1.822 -15.506 0.957 1.00 38.66 99 ALA A N 1
ATOM 791 C CA . ALA A 1 99 ? -2.392 -16.798 1.339 1.00 38.66 99 ALA A CA 1
ATOM 792 C C . ALA A 1 99 ? -3.690 -17.003 0.521 1.00 38.66 99 ALA A C 1
ATOM 794 O O . ALA A 1 99 ? -4.384 -16.028 0.235 1.00 38.66 99 ALA A O 1
ATOM 795 N N . VAL A 1 100 ? -3.974 -18.236 0.085 1.00 37.12 100 VAL A N 1
ATOM 796 C CA . VAL A 1 100 ? -4.992 -18.566 -0.940 1.00 37.12 100 VAL A CA 1
ATOM 797 C C . VAL A 1 100 ? -6.268 -19.188 -0.336 1.00 37.12 100 VAL A C 1
ATOM 799 O O . VAL A 1 100 ? -6.152 -19.947 0.624 1.00 37.12 100 VAL A O 1
ATOM 802 N N . TYR A 1 101 ? -7.405 -18.937 -1.020 1.00 40.09 101 TYR A N 1
ATOM 803 C CA . TYR A 1 101 ? -8.788 -19.483 -0.931 1.00 40.09 101 TYR A CA 1
ATOM 804 C C . TYR A 1 101 ? -9.618 -18.970 0.269 1.00 40.09 101 TYR A C 1
ATOM 806 O O . TYR A 1 101 ? -9.141 -19.009 1.391 1.00 40.09 101 TYR A O 1
ATOM 814 N N . ASP A 1 102 ? -10.824 -18.402 0.124 1.00 35.72 102 ASP A N 1
ATOM 815 C CA . ASP A 1 102 ? -12.028 -18.906 -0.566 1.00 35.72 102 ASP A CA 1
ATOM 816 C C . ASP A 1 102 ? -13.013 -17.754 -0.947 1.00 35.72 102 ASP A C 1
ATOM 818 O O . ASP A 1 102 ? -12.769 -16.584 -0.649 1.00 35.72 102 ASP A O 1
ATOM 822 N N . GLU A 1 103 ? -14.129 -18.079 -1.609 1.00 41.34 103 GLU A N 1
ATOM 823 C CA . GLU A 1 103 ? -15.027 -17.190 -2.378 1.00 41.34 103 GLU A CA 1
ATOM 824 C C . GLU A 1 103 ? -15.696 -15.975 -1.688 1.00 41.34 103 GLU A C 1
ATOM 826 O O . GLU A 1 103 ? -16.311 -15.193 -2.408 1.00 41.34 103 GLU A O 1
ATOM 831 N N . TYR A 1 104 ? -15.589 -15.698 -0.380 1.00 43.31 104 TYR A N 1
ATOM 832 C CA . TYR A 1 104 ? -16.218 -14.489 0.203 1.00 43.31 104 TYR A CA 1
ATOM 833 C C . TYR A 1 104 ? -15.631 -14.014 1.546 1.00 43.31 104 TYR A C 1
ATOM 835 O O . TYR A 1 104 ? -15.902 -14.629 2.573 1.00 43.31 104 TYR A O 1
ATOM 843 N N . ARG A 1 105 ? -15.052 -12.789 1.563 1.00 52.41 105 ARG A N 1
ATOM 844 C CA . ARG A 1 105 ? -15.354 -11.701 2.544 1.00 52.41 105 ARG A CA 1
ATOM 845 C C . ARG A 1 105 ? -14.732 -10.324 2.196 1.00 52.41 105 ARG A C 1
ATOM 847 O O . ARG A 1 105 ? -13.910 -9.776 2.922 1.00 52.41 105 ARG A O 1
ATOM 854 N N . ASN A 1 106 ? -15.195 -9.751 1.078 1.00 61.50 106 A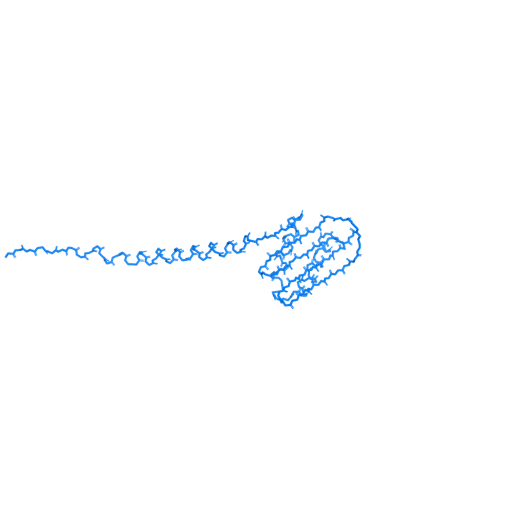SN A N 1
ATOM 855 C CA . ASN A 1 106 ? -15.418 -8.340 0.663 1.00 61.50 106 ASN A CA 1
ATOM 856 C C . ASN A 1 106 ? -14.719 -7.128 1.337 1.00 61.50 106 ASN A C 1
ATOM 858 O O . ASN A 1 106 ? -15.245 -6.016 1.248 1.00 61.50 106 ASN A O 1
ATOM 862 N N . THR A 1 107 ? -13.555 -7.258 1.971 1.00 72.69 107 THR A N 1
ATOM 863 C CA . THR A 1 107 ? -12.775 -6.086 2.408 1.00 72.69 107 THR A CA 1
ATOM 864 C C . THR A 1 107 ? -11.442 -6.063 1.681 1.00 72.69 107 THR A C 1
ATOM 866 O O . THR A 1 107 ? -10.485 -6.722 2.083 1.00 72.69 107 THR A O 1
ATOM 869 N N . SER A 1 108 ? -11.407 -5.292 0.599 1.00 83.12 108 SER A N 1
ATOM 870 C CA . SER A 1 108 ? -10.208 -4.991 -0.171 1.00 83.12 108 SER A CA 1
ATOM 871 C C . SER A 1 108 ? -10.046 -3.483 -0.358 1.00 83.12 108 SER A C 1
ATOM 873 O O . SER A 1 108 ? -10.985 -2.694 -0.171 1.00 83.12 108 SER A O 1
ATOM 875 N N . CYS A 1 109 ? -8.825 -3.081 -0.680 1.00 86.38 109 CYS A N 1
ATOM 876 C CA . CYS A 1 109 ? -8.499 -1.729 -1.085 1.00 86.38 109 CYS A CA 1
ATOM 877 C C . CYS A 1 109 ? -7.452 -1.774 -2.182 1.00 86.38 109 CYS A C 1
ATOM 879 O O . CYS A 1 109 ? -6.417 -2.421 -2.035 1.00 86.38 109 CYS A O 1
ATOM 881 N N . GLU A 1 110 ? -7.774 -1.100 -3.275 1.00 89.25 110 GLU A N 1
ATOM 882 C CA . GLU A 1 110 ? -6.977 -1.037 -4.491 1.00 89.25 110 GLU A CA 1
ATOM 883 C C . GLU A 1 110 ? -6.693 0.433 -4.765 1.00 89.25 110 GLU A C 1
ATOM 885 O O . GLU A 1 110 ? -7.605 1.258 -4.674 1.00 89.25 110 GLU A O 1
ATOM 890 N N . MET A 1 111 ? -5.443 0.783 -5.043 1.00 87.94 111 MET A N 1
ATOM 891 C CA . MET A 1 111 ? -5.037 2.163 -5.287 1.00 87.94 111 MET A CA 1
ATOM 892 C C . MET A 1 111 ? -3.928 2.219 -6.328 1.00 87.94 111 MET A C 1
ATOM 894 O O . MET A 1 111 ? -2.917 1.538 -6.190 1.00 87.94 111 MET A O 1
ATOM 898 N N . ASN A 1 112 ? -4.083 3.097 -7.315 1.00 88.88 112 ASN A N 1
ATOM 899 C CA . ASN A 1 112 ? -3.003 3.478 -8.219 1.00 88.88 112 ASN A CA 1
ATOM 900 C C . ASN A 1 112 ? -2.363 4.782 -7.741 1.00 88.88 112 ASN A C 1
ATOM 902 O O . ASN A 1 112 ? -3.025 5.819 -7.676 1.00 88.88 112 ASN A O 1
ATOM 906 N N . LEU A 1 113 ? -1.076 4.729 -7.401 1.00 85.94 113 LEU A N 1
ATOM 907 C CA . LEU A 1 113 ? -0.300 5.867 -6.917 1.00 85.94 113 LEU A CA 1
ATOM 908 C C . LEU A 1 113 ? 1.081 5.867 -7.575 1.00 85.94 113 LEU A C 1
ATOM 910 O O . LEU A 1 113 ? 1.842 4.920 -7.406 1.00 85.94 113 LEU A O 1
ATOM 914 N N . PHE A 1 114 ? 1.417 6.953 -8.280 1.00 85.00 114 PHE A N 1
ATOM 915 C CA . PHE A 1 114 ? 2.717 7.138 -8.946 1.00 85.00 114 PHE A CA 1
ATOM 916 C C . PHE A 1 114 ? 3.093 5.986 -9.895 1.00 85.00 114 PHE A C 1
ATOM 918 O O . PHE A 1 114 ? 4.205 5.471 -9.825 1.00 85.00 114 PHE A O 1
ATOM 925 N N . ASP A 1 115 ? 2.148 5.551 -10.734 1.00 84.81 115 ASP A N 1
ATOM 926 C CA . ASP A 1 115 ? 2.303 4.406 -11.651 1.00 84.81 115 ASP A CA 1
ATOM 927 C C . ASP A 1 115 ? 2.593 3.065 -10.947 1.00 84.81 115 ASP A C 1
ATOM 929 O O . ASP A 1 115 ? 3.058 2.102 -11.557 1.00 84.81 115 ASP A O 1
ATOM 933 N N . VAL A 1 116 ? 2.285 2.989 -9.648 1.00 87.56 116 VAL A N 1
ATOM 934 C CA . VAL A 1 116 ? 2.352 1.771 -8.843 1.00 87.56 116 VAL A CA 1
ATOM 935 C C . VAL A 1 116 ? 0.946 1.389 -8.394 1.00 87.56 116 VAL A C 1
ATOM 937 O O . VAL A 1 116 ? 0.224 2.192 -7.799 1.00 87.56 116 VAL A O 1
ATOM 940 N N . TYR A 1 117 ? 0.573 0.145 -8.661 1.00 89.56 117 TYR A N 1
ATOM 941 C CA . TYR A 1 117 ? -0.670 -0.457 -8.203 1.00 89.56 117 TYR A CA 1
ATOM 942 C C . TYR A 1 117 ? -0.467 -1.092 -6.829 1.00 89.56 117 TYR A C 1
ATOM 944 O O . TYR A 1 117 ? 0.423 -1.922 -6.648 1.00 89.56 117 TYR A O 1
ATOM 952 N N . TYR A 1 118 ? -1.313 -0.730 -5.872 1.00 90.75 118 TYR A N 1
ATOM 953 C CA . TYR A 1 118 ? -1.362 -1.291 -4.528 1.00 90.75 118 TYR A CA 1
ATOM 954 C C . TYR A 1 118 ? -2.683 -2.015 -4.335 1.00 90.75 118 TYR A C 1
ATOM 956 O O . TYR A 1 118 ? -3.744 -1.473 -4.635 1.00 90.75 118 TYR A O 1
ATOM 964 N N . TRP A 1 119 ? -2.621 -3.207 -3.763 1.00 91.12 119 TRP A N 1
ATOM 965 C CA . TRP A 1 119 ? -3.782 -3.992 -3.390 1.00 91.12 119 TRP A CA 1
ATOM 966 C C . TRP A 1 119 ? -3.561 -4.641 -2.030 1.00 91.12 119 TRP A C 1
ATOM 968 O O . TRP A 1 119 ? -2.504 -5.213 -1.762 1.00 91.12 119 TRP A O 1
ATOM 978 N N . VAL A 1 120 ? -4.572 -4.573 -1.173 1.00 89.06 120 VAL A N 1
ATOM 979 C CA . VAL A 1 120 ? -4.632 -5.323 0.083 1.00 89.06 120 VAL A CA 1
ATOM 980 C C . VAL A 1 120 ? -6.029 -5.898 0.247 1.00 89.06 120 VAL A C 1
ATOM 982 O O . VAL A 1 120 ? -7.021 -5.199 0.028 1.00 89.06 120 VAL A O 1
ATOM 985 N N . GLY A 1 121 ? -6.120 -7.167 0.627 1.00 87.31 121 GLY A N 1
ATOM 986 C CA . GLY A 1 121 ? -7.397 -7.858 0.742 1.00 87.31 121 GLY A CA 1
ATOM 987 C C . GLY A 1 121 ? -7.379 -8.977 1.770 1.00 87.31 121 GLY A C 1
ATOM 988 O O . GLY A 1 121 ? -6.355 -9.627 1.990 1.00 87.31 121 GLY A O 1
ATOM 989 N N . ARG A 1 122 ? -8.538 -9.190 2.399 1.00 81.31 122 ARG A N 1
ATOM 990 C CA . ARG A 1 122 ? -8.826 -10.391 3.192 1.00 81.31 122 ARG A CA 1
ATOM 991 C C . ARG A 1 122 ? -8.815 -11.621 2.288 1.00 81.31 122 ARG A C 1
ATOM 993 O O . ARG A 1 122 ? -9.361 -11.573 1.190 1.00 81.31 122 ARG A O 1
ATOM 1000 N N . THR A 1 123 ? -8.244 -12.715 2.775 1.00 72.94 123 THR A N 1
ATOM 1001 C CA . THR A 1 123 ? -8.202 -14.003 2.060 1.00 72.94 123 THR A CA 1
ATOM 1002 C C . THR A 1 123 ? -8.698 -15.156 2.934 1.00 72.94 123 THR A C 1
ATOM 1004 O O . THR A 1 123 ? -8.110 -16.231 2.915 1.00 72.94 123 THR A O 1
ATOM 1007 N N . CYS A 1 124 ? -9.731 -14.901 3.744 1.00 62.66 124 CYS A N 1
ATOM 1008 C CA . CYS A 1 124 ? -10.416 -15.864 4.612 1.00 62.66 124 CYS A CA 1
ATOM 1009 C C . CYS A 1 124 ? -11.919 -15.898 4.340 1.00 62.66 124 CYS A C 1
ATOM 1011 O O . CYS A 1 124 ? -12.457 -14.814 4.003 1.00 62.66 124 CYS A O 1
#

Secondary structure (DSSP, 8-state):
-------TTSSSSHHHHHHHHHHHHHHHHHHHHHHHHTT----EES-HHHHHHHHHHHHHSTT-HHHHHHHHHHHHHHHH-S-EEEEEEETTEEEEE-----S----EEEEEETTEEEEEEE--

Organism: NCBI:txid1317129